Protein AF-A0A2K6T1M9-F1 (afdb_monomer)

InterPro domains:
  IPR011990 Tetratricopeptide-like helical domain superfamily [G3DSA:1.25.40.10] (1-83)
  IPR011990 Tetratricopeptide-like helical domain superfamily [SSF48452] (5-81)
  IPR039663 AIP/AIPL1/TTC9 [PTHR11242] (2-79)

Mean predicted aligned error: 9.84 Å

Solvent-accessible surface area (backbone atoms only — not comparable to full-atom values): 5337 Å² total; per-residue (Å²): 114,67,66,42,56,54,50,21,51,51,27,41,52,54,13,52,52,28,42,77,70,70,37,47,72,60,14,49,55,27,28,51,53,14,50,55,40,46,56,78,67,45,86,86,56,80,58,97,47,96,80,62,64,96,84,61,81,81,70,51,73,69,55,47,49,52,48,54,51,54,50,51,50,41,52,52,52,44,51,52,45,51,56,53,50,52,57,59,55,61,63,73,77,112

Foldseek 3Di:
DVVLLVQLVVLQVVLVVCVVVVNLVSSLVSLVVSVVSLLVVDQVDQDPDNPPHPPDDPDDPVRVVSSVVSNVSSVVVNVVSVVVVVVVVVVVPD

Nearest PDB structures (foldseek):
  3l8r-assembly2_D  TM=6.280E-01  e=3.043E+00  Streptococcus mutans
  2lrk-assembly1_A  TM=6.582E-01  e=3.616E+00  Escherichia coli K-12
  2wy2-assembly1_C  TM=6.673E-01  e=4.056E+00  Escherichia coli
  3l8r-assembly2_F  TM=5.440E-01  e=2.561E+00  Streptococcus mutans

Secondary structure (DSSP, 8-state):
-HHHHHHHHHHHHHHHHHHHTT-HHHHHHHHHHHHHHHHTT-SSSPPSSTT--S-SPPPPHHHHHHHHHHHHHHHHHHHHHHHHHHHHHHGGG-

Structure (mmCIF, N/CA/C/O backbone):
data_AF-A0A2K6T1M9-F1
#
_entry.id   AF-A0A2K6T1M9-F1
#
lo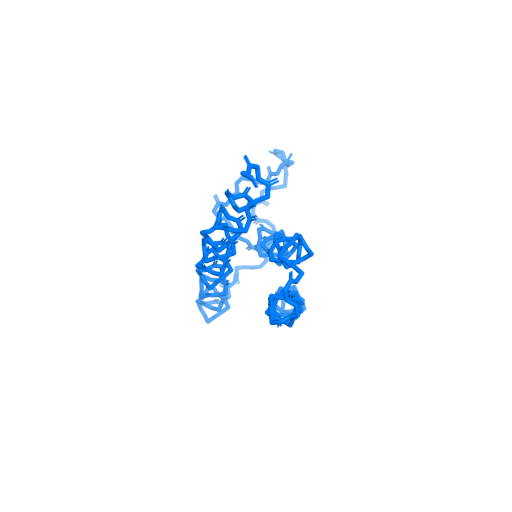op_
_atom_site.group_PDB
_atom_site.id
_atom_site.type_symbol
_atom_site.label_atom_id
_atom_site.label_alt_id
_atom_site.label_comp_id
_atom_site.label_asym_id
_atom_site.label_entity_id
_atom_site.label_seq_id
_atom_site.pdbx_PDB_ins_code
_atom_site.Cartn_x
_atom_site.Cartn_y
_atom_site.Cartn_z
_atom_site.occupancy
_atom_site.B_iso_or_equiv
_atom_site.auth_seq_id
_atom_site.auth_comp_id
_atom_site.auth_asym_id
_atom_site.auth_atom_id
_atom_site.pdbx_PDB_model_num
ATOM 1 N N . MET A 1 1 ? -14.690 2.835 9.509 1.00 58.19 1 MET A N 1
ATOM 2 C CA . MET A 1 1 ? -13.364 2.287 9.859 1.00 58.19 1 MET A CA 1
ATOM 3 C C . MET A 1 1 ? -13.027 1.112 8.948 1.00 58.19 1 MET A C 1
ATOM 5 O O . MET A 1 1 ? -12.065 1.203 8.201 1.00 58.19 1 MET A O 1
ATOM 9 N N . GLU A 1 2 ? -13.905 0.113 8.869 1.00 68.50 2 GLU A N 1
ATOM 10 C CA . GLU A 1 2 ? -13.778 -1.059 7.982 1.00 68.50 2 GLU A CA 1
ATOM 11 C C . GLU A 1 2 ? -13.612 -0.733 6.488 1.00 68.50 2 GLU A C 1
ATOM 13 O O . GLU A 1 2 ? -12.741 -1.286 5.824 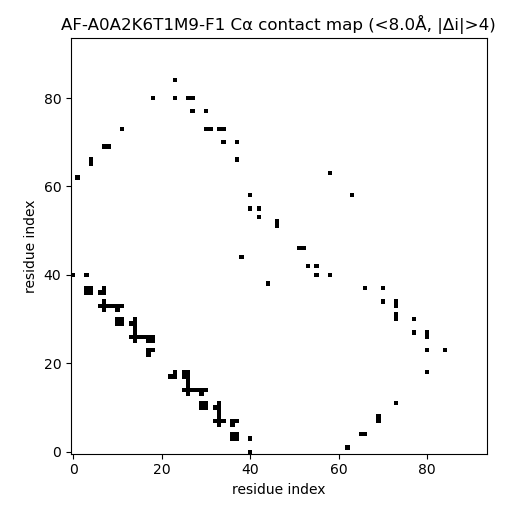1.00 68.50 2 GLU A O 1
ATOM 18 N N . LYS A 1 3 ? -14.357 0.258 5.979 1.00 77.31 3 LYS A N 1
ATOM 19 C CA . LYS A 1 3 ? -14.251 0.702 4.579 1.00 77.31 3 LYS A CA 1
ATOM 20 C C . LYS A 1 3 ? -12.824 1.113 4.184 1.00 77.31 3 LYS A C 1
ATOM 22 O O . LYS A 1 3 ? -12.388 0.802 3.086 1.00 77.31 3 LYS A O 1
ATOM 27 N N . ARG A 1 4 ? -12.070 1.747 5.092 1.00 78.06 4 ARG A N 1
ATOM 28 C CA . ARG A 1 4 ? -10.680 2.161 4.829 1.00 78.06 4 ARG A CA 1
ATOM 29 C C . ARG A 1 4 ? -9.713 0.980 4.772 1.00 78.06 4 ARG A C 1
ATOM 31 O O . ARG A 1 4 ? -8.794 1.005 3.961 1.00 78.06 4 ARG A O 1
ATOM 38 N N . LEU A 1 5 ? -9.933 -0.048 5.596 1.00 80.06 5 LEU A N 1
ATOM 39 C CA . LEU A 1 5 ? -9.175 -1.303 5.531 1.00 80.06 5 LEU A CA 1
ATOM 40 C C . LEU A 1 5 ? -9.441 -2.022 4.204 1.00 80.06 5 LEU A C 1
ATOM 42 O O . LEU A 1 5 ? -8.496 -2.422 3.530 1.00 80.06 5 LEU A O 1
ATOM 46 N N . GLN A 1 6 ? -10.707 -2.103 3.787 1.00 84.75 6 GLN A N 1
ATOM 47 C CA . GLN A 1 6 ? -11.079 -2.676 2.490 1.00 84.75 6 GLN A CA 1
ATOM 48 C C . GLN A 1 6 ? -10.490 -1.877 1.318 1.00 84.75 6 GLN A C 1
ATOM 50 O O . GLN A 1 6 ? -9.936 -2.463 0.393 1.00 84.75 6 GLN A O 1
ATOM 55 N N . GLU A 1 7 ? -10.541 -0.542 1.366 1.00 88.25 7 GLU A N 1
ATOM 56 C CA . GLU A 1 7 ? -9.919 0.315 0.350 1.00 88.25 7 GLU A CA 1
ATOM 57 C C . GLU A 1 7 ? -8.398 0.112 0.289 1.00 88.25 7 GLU A C 1
ATOM 59 O O . GLU A 1 7 ? -7.835 0.025 -0.800 1.00 88.25 7 GLU A O 1
ATOM 64 N N . ALA A 1 8 ? -7.722 -0.013 1.436 1.00 86.94 8 ALA A N 1
ATOM 65 C CA . ALA A 1 8 ? -6.291 -0.301 1.476 1.00 86.94 8 ALA A CA 1
ATOM 66 C C . ALA A 1 8 ? -5.953 -1.663 0.849 1.00 86.94 8 ALA A C 1
ATOM 68 O O . ALA A 1 8 ? -4.992 -1.765 0.084 1.00 86.94 8 ALA A O 1
ATOM 69 N N . GLN A 1 9 ? -6.754 -2.695 1.126 1.00 87.75 9 GLN A N 1
ATOM 70 C CA . GLN A 1 9 ? -6.591 -4.012 0.509 1.00 87.75 9 GLN A CA 1
ATOM 71 C C . GLN A 1 9 ? -6.807 -3.963 -1.005 1.00 87.75 9 GLN A C 1
ATOM 73 O O . GLN A 1 9 ? -6.001 -4.521 -1.746 1.00 87.75 9 GLN A O 1
ATOM 78 N N . LEU A 1 10 ? -7.812 -3.222 -1.472 1.00 91.94 10 LEU A N 1
ATOM 79 C CA . LEU A 1 10 ? -8.067 -3.045 -2.898 1.00 91.94 10 LEU A CA 1
ATOM 80 C C . LEU A 1 10 ? -6.887 -2.353 -3.596 1.00 91.94 10 LEU A C 1
ATOM 82 O O . LEU A 1 10 ? -6.399 -2.841 -4.612 1.00 91.94 10 LEU A O 1
ATOM 86 N N . TYR A 1 11 ? -6.343 -1.279 -3.015 1.00 90.88 11 TYR A N 1
ATOM 87 C CA . TYR A 1 11 ? -5.144 -0.631 -3.555 1.00 90.88 11 TYR A CA 1
ATOM 88 C C . TYR A 1 11 ? -3.912 -1.553 -3.550 1.00 90.88 11 TYR A C 1
ATOM 90 O O . TYR A 1 11 ? -3.093 -1.474 -4.469 1.00 90.88 11 TYR A O 1
ATOM 98 N N . LYS A 1 12 ? -3.776 -2.444 -2.555 1.00 89.19 12 LYS A N 1
ATOM 99 C CA . LYS A 1 12 ? -2.729 -3.481 -2.532 1.00 89.19 12 LYS A CA 1
ATOM 100 C C . LYS A 1 12 ? -2.885 -4.447 -3.709 1.00 89.19 12 LYS A C 1
ATOM 102 O O . LYS A 1 12 ? -1.910 -4.721 -4.406 1.00 89.19 12 LYS A O 1
ATOM 107 N N . GLU A 1 13 ? -4.092 -4.948 -3.952 1.00 92.31 13 GLU A N 1
ATOM 108 C CA . GLU A 1 13 ? -4.369 -5.872 -5.059 1.00 92.31 13 GLU A CA 1
ATOM 109 C C . GLU A 1 13 ? -4.167 -5.217 -6.428 1.00 92.31 13 GLU A C 1
ATOM 111 O O . GLU A 1 13 ? -3.525 -5.802 -7.302 1.00 92.31 13 GLU A O 1
ATOM 116 N N . GLU A 1 14 ? -4.619 -3.975 -6.603 1.00 92.12 14 GLU A N 1
ATOM 117 C CA . GLU A 1 14 ? -4.360 -3.201 -7.818 1.00 92.12 14 GLU A CA 1
ATOM 118 C C . GLU A 1 14 ? -2.856 -2.976 -8.035 1.00 92.12 14 GLU A C 1
ATOM 120 O O . GLU A 1 14 ? -2.372 -3.068 -9.165 1.00 92.12 14 GLU A O 1
ATOM 125 N N . GLY A 1 15 ? -2.098 -2.722 -6.962 1.00 90.31 15 GLY A N 1
ATOM 126 C CA . GLY A 1 15 ? -0.637 -2.654 -7.002 1.00 90.31 15 GLY A CA 1
ATOM 127 C C . GLY A 1 15 ? -0.015 -3.965 -7.483 1.00 90.31 15 GLY A C 1
ATOM 128 O O . GLY A 1 15 ? 0.799 -3.950 -8.406 1.00 90.31 15 GLY A O 1
ATOM 129 N N . ASN A 1 16 ? -0.472 -5.102 -6.947 1.00 88.88 16 ASN A N 1
ATOM 130 C CA . ASN A 1 16 ? -0.016 -6.434 -7.359 1.00 88.88 16 ASN A CA 1
ATOM 131 C C . ASN A 1 16 ? -0.324 -6.710 -8.835 1.00 88.88 16 ASN A C 1
ATOM 133 O O . ASN A 1 16 ? 0.498 -7.289 -9.547 1.00 88.88 16 ASN A O 1
ATOM 137 N N . GLN A 1 17 ? -1.496 -6.295 -9.315 1.00 92.31 17 GLN A N 1
ATOM 138 C CA . GLN A 1 17 ? -1.860 -6.446 -10.719 1.00 92.31 17 GLN A CA 1
ATOM 139 C C . GLN A 1 17 ? -0.942 -5.613 -11.621 1.00 92.31 17 GLN A C 1
ATOM 141 O O . GLN A 1 17 ? -0.408 -6.135 -12.597 1.00 92.31 17 GLN A O 1
ATOM 146 N N . ARG A 1 18 ? -0.679 -4.349 -11.265 1.00 88.00 18 ARG A N 1
ATOM 147 C CA . ARG A 1 18 ? 0.254 -3.485 -12.012 1.00 88.00 18 ARG A CA 1
ATOM 148 C C . ARG A 1 18 ? 1.692 -3.993 -11.967 1.00 88.00 18 ARG A C 1
ATOM 150 O O . ARG A 1 18 ? 2.388 -3.891 -12.973 1.00 88.00 18 ARG A O 1
ATOM 157 N N . TYR A 1 19 ? 2.113 -4.580 -10.848 1.00 85.38 19 TYR A N 1
ATOM 158 C CA . TYR A 1 19 ? 3.413 -5.236 -10.720 1.00 85.38 19 TYR A CA 1
ATOM 159 C C . TYR A 1 19 ? 3.547 -6.406 -11.704 1.00 85.38 19 TYR A C 1
ATOM 161 O O . TYR A 1 19 ? 4.523 -6.475 -12.443 1.00 85.38 19 TYR A O 1
ATOM 169 N N . ARG A 1 20 ? 2.526 -7.271 -11.800 1.00 86.19 20 ARG A N 1
ATOM 170 C CA . ARG A 1 20 ? 2.486 -8.376 -12.780 1.00 86.19 20 ARG A CA 1
ATOM 171 C C . ARG A 1 20 ? 2.477 -7.895 -14.234 1.00 86.19 20 ARG A C 1
ATOM 173 O O . ARG A 1 20 ? 2.968 -8.598 -15.106 1.00 86.19 20 ARG A O 1
ATOM 180 N N . GLU A 1 21 ? 1.934 -6.708 -14.496 1.00 87.94 21 GLU A N 1
ATOM 181 C CA . GLU A 1 21 ? 1.966 -6.054 -15.812 1.00 87.94 21 GLU A CA 1
ATOM 182 C C . GLU A 1 21 ? 3.320 -5.378 -16.132 1.00 87.94 21 GLU A C 1
ATOM 184 O O . GLU A 1 21 ? 3.444 -4.752 -17.185 1.00 87.94 21 GLU A O 1
ATOM 189 N N . GLY A 1 22 ? 4.316 -5.432 -15.236 1.00 83.38 22 GLY A N 1
ATOM 190 C CA . GLY A 1 22 ? 5.607 -4.743 -15.394 1.00 83.38 22 GLY A CA 1
ATOM 191 C C . GLY A 1 22 ? 5.526 -3.220 -15.220 1.00 83.38 22 GLY A C 1
ATOM 192 O O . GLY A 1 22 ? 6.478 -2.490 -15.498 1.00 83.38 22 GLY A O 1
ATOM 193 N N . LYS A 1 23 ? 4.387 -2.696 -14.750 1.00 86.06 23 LYS A N 1
ATOM 194 C CA . LYS A 1 23 ? 4.169 -1.262 -14.508 1.00 86.06 23 LYS A CA 1
ATOM 195 C C . LYS A 1 23 ? 4.581 -0.899 -13.086 1.00 86.06 23 LYS A C 1
ATOM 197 O O . LYS A 1 23 ? 3.760 -0.508 -12.256 1.00 86.06 23 LYS A O 1
ATOM 202 N N . TYR A 1 24 ? 5.875 -1.011 -12.806 1.00 82.69 24 TYR A N 1
ATOM 203 C CA . TYR A 1 24 ? 6.435 -0.816 -11.466 1.00 82.69 24 TYR A CA 1
ATOM 204 C C . TYR A 1 24 ? 6.125 0.569 -10.872 1.00 82.69 24 TYR A C 1
ATOM 206 O O . TYR A 1 24 ? 5.748 0.672 -9.708 1.00 82.69 24 TYR A O 1
ATOM 214 N N . ARG A 1 25 ? 6.181 1.643 -11.676 1.00 83.94 25 ARG A N 1
ATOM 215 C CA . ARG A 1 25 ? 5.869 3.016 -11.218 1.00 83.94 25 ARG A CA 1
ATOM 216 C C . ARG A 1 25 ? 4.411 3.178 -10.766 1.00 83.94 25 ARG A C 1
ATOM 218 O O . ARG A 1 25 ? 4.144 3.820 -9.746 1.00 83.94 25 ARG A O 1
ATOM 225 N N . ASP A 1 26 ? 3.473 2.583 -11.501 1.00 86.31 26 ASP A N 1
ATOM 226 C CA . ASP A 1 26 ? 2.056 2.566 -11.129 1.00 86.31 26 ASP A CA 1
ATOM 227 C C . ASP A 1 26 ? 1.819 1.695 -9.892 1.00 86.31 26 ASP A C 1
ATOM 229 O O . ASP A 1 26 ? 1.067 2.095 -9.004 1.00 86.31 26 ASP A O 1
ATOM 233 N N . ALA A 1 27 ? 2.499 0.547 -9.792 1.00 87.50 27 ALA A N 1
ATOM 234 C CA . ALA A 1 27 ? 2.420 -0.335 -8.630 1.00 87.50 27 ALA A CA 1
ATOM 235 C C . ALA A 1 27 ? 2.853 0.386 -7.341 1.00 87.50 27 ALA A C 1
ATOM 237 O O . ALA A 1 27 ? 2.093 0.406 -6.373 1.00 87.50 27 ALA A O 1
ATOM 238 N N . VAL A 1 28 ? 4.003 1.078 -7.355 1.00 86.88 28 VAL A N 1
ATOM 239 C CA . VAL A 1 28 ? 4.475 1.905 -6.223 1.00 86.88 28 VAL A CA 1
ATOM 240 C C . VAL A 1 28 ? 3.424 2.936 -5.818 1.00 86.88 28 VAL A C 1
ATOM 242 O O . VAL A 1 28 ? 3.107 3.074 -4.636 1.00 86.88 28 VAL A O 1
ATOM 245 N N . SER A 1 29 ? 2.843 3.632 -6.797 1.00 88.50 29 SER A N 1
ATOM 246 C CA . SER A 1 29 ? 1.826 4.659 -6.549 1.00 88.50 29 SER A CA 1
ATOM 247 C C . SER A 1 29 ? 0.579 4.077 -5.867 1.00 88.50 29 SER A C 1
ATOM 249 O O . SER A 1 29 ? 0.011 4.707 -4.972 1.00 88.50 29 SER A O 1
ATOM 251 N N . ARG A 1 30 ? 0.166 2.858 -6.244 1.00 90.69 30 ARG A N 1
ATOM 252 C CA . ARG A 1 30 ? -0.978 2.155 -5.639 1.00 90.69 30 ARG A CA 1
ATOM 253 C C . ARG A 1 30 ? -0.674 1.664 -4.225 1.00 90.69 30 ARG A C 1
ATOM 255 O O . ARG A 1 30 ? -1.459 1.956 -3.326 1.00 90.69 30 ARG A O 1
ATOM 262 N N . TYR A 1 31 ? 0.479 1.036 -3.991 1.00 88.31 31 TYR A N 1
ATOM 263 C CA . TYR A 1 31 ? 0.884 0.626 -2.639 1.00 88.31 31 TYR A CA 1
ATOM 264 C C . TYR A 1 31 ? 1.028 1.820 -1.693 1.00 88.31 31 TYR A C 1
ATOM 266 O O . TYR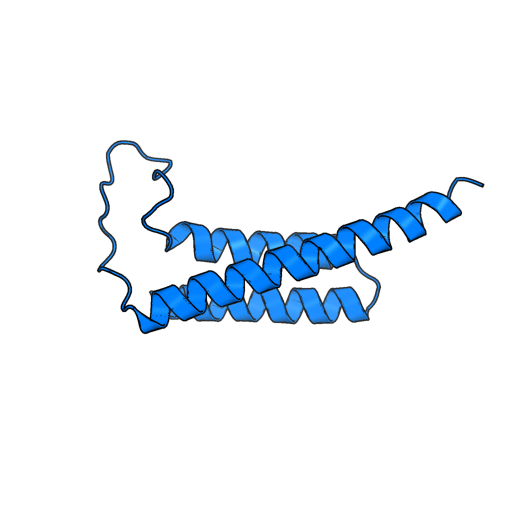 A 1 31 ? 0.595 1.761 -0.544 1.00 88.31 31 TYR A O 1
ATOM 274 N N . HIS A 1 32 ? 1.558 2.947 -2.175 1.00 86.62 32 HIS A N 1
ATOM 275 C CA . HIS A 1 32 ? 1.636 4.166 -1.373 1.00 86.62 32 HIS A CA 1
ATOM 276 C C . HIS A 1 32 ? 0.245 4.688 -0.988 1.00 86.62 32 HIS A C 1
ATOM 278 O O . HIS A 1 32 ? 0.010 5.089 0.153 1.00 86.62 32 HIS A O 1
ATOM 284 N N . ARG A 1 33 ? -0.712 4.635 -1.921 1.00 8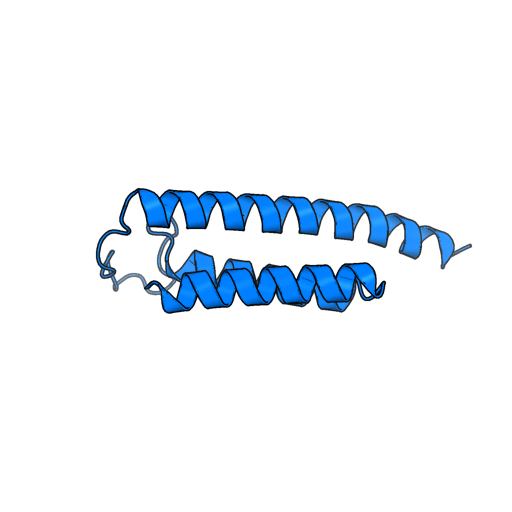8.31 33 ARG A N 1
ATOM 285 C CA . ARG A 1 33 ? -2.099 5.027 -1.657 1.00 88.31 33 ARG A CA 1
ATOM 286 C C . ARG A 1 33 ? -2.788 4.095 -0.657 1.00 88.31 33 ARG A C 1
ATOM 288 O O . ARG A 1 33 ? -3.542 4.594 0.176 1.00 88.31 33 ARG A O 1
ATOM 295 N N . ALA A 1 34 ? -2.478 2.795 -0.678 1.00 87.88 34 ALA A N 1
ATOM 296 C CA . ALA A 1 34 ? -2.915 1.841 0.344 1.00 87.88 34 ALA A CA 1
ATOM 297 C C . ALA A 1 34 ? -2.398 2.239 1.737 1.00 87.88 34 ALA A C 1
ATOM 299 O O . ALA A 1 34 ? -3.182 2.374 2.676 1.00 87.88 34 ALA A O 1
ATOM 300 N N . LEU A 1 35 ? -1.096 2.526 1.855 1.00 85.31 35 LEU A N 1
ATOM 301 C CA . LEU A 1 35 ? -0.472 2.953 3.112 1.00 85.31 35 LEU A CA 1
ATOM 302 C C . LEU A 1 35 ? -1.067 4.261 3.656 1.00 85.31 35 LEU A C 1
ATOM 304 O O . LEU A 1 35 ? -1.211 4.407 4.867 1.00 85.31 35 LEU A O 1
ATOM 308 N N . LEU A 1 36 ? -1.460 5.201 2.790 1.00 84.56 36 LEU A N 1
ATOM 309 C CA . LEU A 1 36 ? -2.140 6.434 3.209 1.00 84.56 36 LEU A CA 1
ATOM 310 C C . LEU A 1 36 ? -3.526 6.170 3.817 1.00 84.56 36 LEU A C 1
ATOM 312 O O . LEU A 1 36 ? -3.903 6.853 4.770 1.00 84.56 36 LEU A O 1
ATOM 316 N N . GLN A 1 37 ? -4.268 5.180 3.307 1.00 83.56 37 GLN A N 1
ATOM 317 C CA . GLN A 1 37 ? -5.545 4.776 3.907 1.00 83.56 37 GLN A CA 1
ATOM 318 C C . GLN A 1 37 ? -5.339 4.150 5.291 1.00 83.56 37 GLN A C 1
ATOM 320 O O . GLN A 1 37 ? -6.094 4.465 6.212 1.00 83.56 37 GLN A O 1
ATOM 325 N N . LEU A 1 38 ? -4.288 3.335 5.453 1.00 79.81 38 LEU A N 1
ATOM 326 C CA . LEU A 1 38 ? -3.927 2.713 6.733 1.00 79.81 38 LEU A CA 1
ATOM 327 C C . LEU A 1 38 ? -3.396 3.734 7.752 1.00 79.81 38 LEU A C 1
ATOM 329 O O . LEU A 1 38 ? -3.790 3.693 8.912 1.00 79.81 38 LEU A O 1
ATOM 333 N N . ARG A 1 39 ? -2.590 4.720 7.329 1.00 76.94 39 ARG A N 1
ATOM 334 C CA . ARG A 1 39 ? -2.110 5.819 8.194 1.00 76.94 39 ARG A CA 1
ATOM 335 C C . ARG A 1 39 ? -3.258 6.607 8.824 1.00 76.94 39 ARG A C 1
ATOM 337 O O . ARG A 1 39 ? -3.128 7.081 9.941 1.00 76.94 39 ARG A O 1
ATOM 344 N N . GLY A 1 40 ? -4.376 6.763 8.117 1.00 70.19 40 GLY A N 1
ATOM 345 C CA . GLY A 1 40 ? -5.563 7.434 8.652 1.00 70.19 40 GLY A CA 1
ATOM 346 C C . GLY A 1 40 ? -6.337 6.621 9.696 1.00 70.19 40 GLY A C 1
ATOM 347 O O . GLY A 1 40 ? -7.384 7.090 10.143 1.00 70.19 40 GLY A O 1
ATOM 348 N N . LEU A 1 41 ? -5.888 5.403 10.004 1.00 69.94 41 LEU A N 1
ATOM 349 C CA . LEU A 1 41 ? -6.447 4.498 11.007 1.00 69.94 41 LEU A CA 1
ATOM 350 C C . LEU A 1 41 ? -5.463 4.216 12.148 1.00 69.94 41 LEU A C 1
ATOM 352 O O . LEU A 1 41 ? -5.904 3.882 13.239 1.00 69.94 41 LEU A O 1
ATOM 356 N N . ASP A 1 42 ? -4.163 4.350 11.890 1.00 66.62 42 ASP A N 1
ATOM 357 C CA . ASP A 1 42 ? -3.098 4.094 12.852 1.00 66.62 42 ASP A CA 1
ATOM 358 C C . ASP A 1 42 ? -3.111 5.132 13.998 1.00 66.62 42 ASP A C 1
ATOM 360 O O . ASP A 1 42 ? -2.918 6.326 13.743 1.00 66.62 42 ASP A O 1
ATOM 364 N N . PRO A 1 43 ? -3.339 4.711 15.258 1.00 60.16 43 PRO A N 1
ATOM 365 C CA . PRO A 1 43 ? -3.375 5.614 16.406 1.00 60.16 43 PRO A CA 1
ATOM 366 C C . PRO A 1 43 ? -1.979 6.007 16.919 1.00 60.16 43 PRO A C 1
ATOM 368 O O . PRO A 1 43 ? -1.878 6.902 17.757 1.00 60.16 43 PRO A O 1
ATOM 371 N N . SER A 1 44 ? -0.909 5.352 16.450 1.00 59.06 44 SER A N 1
ATOM 372 C CA . SER A 1 44 ? 0.478 5.628 16.855 1.00 59.06 44 SER A CA 1
ATOM 373 C C . SER A 1 44 ? 1.090 6.803 16.091 1.00 59.06 44 SER A C 1
ATOM 375 O O . SER A 1 44 ? 2.038 7.435 16.564 1.00 59.06 44 SER A O 1
ATOM 377 N N . LEU A 1 45 ? 0.548 7.119 14.912 1.00 59.03 45 LEU A N 1
ATOM 378 C CA . LEU A 1 45 ? 1.038 8.209 14.088 1.00 59.03 45 LEU A CA 1
ATOM 379 C C . LEU A 1 45 ? 0.435 9.544 14.544 1.00 59.03 45 LEU A C 1
ATOM 381 O O . LEU A 1 45 ? -0.788 9.674 14.624 1.00 59.03 45 LEU A O 1
ATOM 385 N N . PRO A 1 46 ? 1.272 10.566 14.812 1.00 54.66 46 PRO A N 1
ATOM 386 C CA . PRO A 1 46 ? 0.775 11.873 15.204 1.00 54.66 46 PRO A CA 1
ATOM 387 C C . PRO A 1 46 ? -0.128 12.415 14.097 1.00 54.66 46 PRO A C 1
ATOM 389 O O . PRO A 1 46 ? 0.259 12.478 12.923 1.00 54.66 46 PRO A O 1
ATOM 392 N N . SER A 1 47 ? -1.350 12.790 14.468 1.00 53.53 47 SER A N 1
ATOM 393 C CA . SER A 1 47 ? -2.271 13.442 13.551 1.00 53.53 47 SER A CA 1
ATOM 394 C C . SER A 1 47 ? -1.608 14.727 13.027 1.00 53.53 47 SER A C 1
ATOM 396 O O . SER A 1 47 ? -1.064 15.509 13.808 1.00 53.53 47 SER A O 1
ATOM 398 N N . PRO A 1 48 ? -1.647 15.006 11.708 1.00 52.25 48 PRO A N 1
ATOM 399 C CA . PRO A 1 48 ? -1.077 16.237 11.146 1.00 52.25 48 PRO A CA 1
ATOM 400 C C . PRO A 1 48 ? -1.808 17.510 11.613 1.00 52.25 48 PRO A C 1
ATOM 402 O O . PRO A 1 48 ? -1.434 18.616 11.235 1.00 52.25 48 PRO A O 1
ATOM 405 N N . ILE A 1 49 ? -2.856 17.360 12.428 1.00 57.22 49 ILE A N 1
ATOM 406 C CA . ILE A 1 49 ? -3.641 18.436 13.016 1.00 57.22 49 ILE A CA 1
ATOM 407 C C . ILE A 1 49 ? -3.460 18.333 14.538 1.00 57.22 49 ILE A C 1
ATOM 409 O O . ILE A 1 49 ? -4.079 17.459 15.148 1.00 57.22 49 ILE A O 1
ATOM 413 N N . PRO A 1 50 ? -2.669 19.221 15.169 1.00 52.31 50 PRO A N 1
ATOM 414 C CA . PRO A 1 50 ? -2.229 19.095 16.566 1.00 52.31 50 PRO A CA 1
ATOM 415 C C . PRO A 1 50 ? -3.344 19.183 17.629 1.00 52.31 50 PRO A C 1
ATOM 417 O O . PRO A 1 50 ? -3.054 19.140 18.818 1.00 52.31 50 PRO A O 1
ATOM 420 N N . ASN A 1 51 ? -4.616 19.273 17.226 1.00 53.75 51 ASN A N 1
ATOM 421 C CA . ASN A 1 51 ? -5.767 19.448 18.116 1.00 53.75 51 ASN A CA 1
ATOM 422 C C . ASN A 1 51 ? -6.920 18.458 17.878 1.00 53.75 51 ASN A C 1
ATOM 424 O O . ASN A 1 51 ? -7.949 18.539 18.547 1.00 53.75 51 ASN A O 1
ATOM 428 N N . LEU A 1 52 ? -6.763 17.515 16.947 1.00 52.12 52 LEU A N 1
ATOM 429 C CA . LEU A 1 52 ? -7.606 16.326 16.896 1.00 52.12 52 LEU A CA 1
ATOM 430 C C . LEU A 1 52 ? -6.831 15.244 17.645 1.00 52.12 52 LEU A C 1
ATOM 432 O O . LEU A 1 52 ? -5.973 14.580 17.061 1.00 52.12 52 LEU A O 1
ATOM 436 N N . GLY A 1 53 ? -7.092 15.124 18.953 1.00 47.62 53 GLY A N 1
ATOM 437 C CA . GLY A 1 53 ? -6.638 13.980 19.750 1.00 47.62 53 GLY A CA 1
ATOM 438 C C . GLY A 1 53 ? -7.083 12.651 19.118 1.00 47.62 53 GLY A C 1
ATOM 439 O O . GLY A 1 53 ? -7.787 12.675 18.106 1.00 47.62 53 GLY A O 1
ATOM 440 N N . PRO A 1 54 ? -6.712 11.487 19.679 1.00 50.25 54 PRO A N 1
ATOM 441 C CA . PRO A 1 54 ? -7.165 10.191 19.174 1.00 50.25 54 PRO A CA 1
ATOM 442 C C . PRO A 1 54 ? -8.699 10.101 19.275 1.00 50.25 54 PRO A C 1
ATOM 444 O O . PRO A 1 54 ? -9.261 9.683 20.276 1.00 50.25 5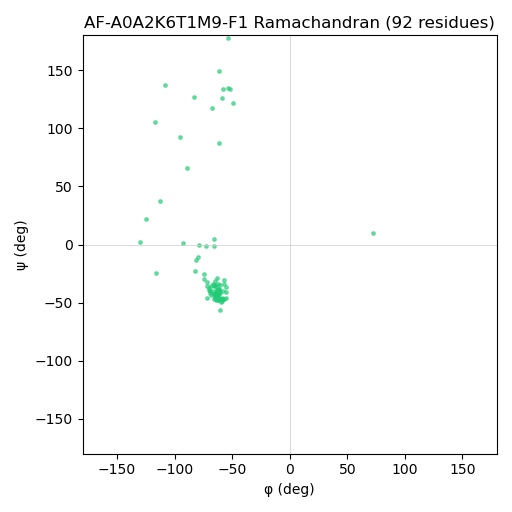4 PRO A O 1
ATOM 447 N N . GLN A 1 55 ? -9.383 10.581 18.238 1.00 46.72 55 GLN A N 1
ATOM 448 C CA . GLN A 1 55 ? -10.838 10.671 18.096 1.00 46.72 55 GLN A CA 1
ATOM 449 C C . GLN A 1 55 ? -11.293 9.713 16.989 1.00 46.72 55 GLN A C 1
ATOM 451 O O . GLN A 1 55 ? -12.168 10.016 16.179 1.00 46.72 55 GLN A O 1
ATOM 456 N N . GLY A 1 56 ? -10.643 8.554 16.914 1.00 53.28 56 GLY A N 1
ATOM 457 C CA . GLY A 1 56 ? -11.150 7.391 16.204 1.00 53.28 56 GLY A CA 1
ATOM 458 C C . GLY A 1 56 ? -11.566 6.354 17.244 1.00 53.28 56 GLY A C 1
ATOM 459 O O . GLY A 1 56 ? -10.826 6.185 18.214 1.00 53.28 56 GLY A O 1
ATOM 460 N N . PRO A 1 57 ? -12.718 5.671 17.095 1.00 52.56 57 PRO A N 1
ATOM 461 C CA . PRO A 1 57 ? -13.035 4.529 17.949 1.00 52.56 57 PRO A CA 1
ATOM 462 C C . PRO A 1 57 ? -11.849 3.560 17.923 1.00 52.56 57 PRO A C 1
ATOM 464 O O . PRO A 1 57 ? -11.300 3.315 16.851 1.00 52.56 57 PRO A O 1
ATOM 467 N N . ALA A 1 58 ? -11.422 3.076 19.092 1.00 59.44 58 ALA A N 1
ATOM 468 C CA . ALA A 1 58 ? -10.304 2.147 19.196 1.00 59.44 58 ALA A CA 1
ATOM 469 C C . ALA A 1 58 ? -10.515 0.996 18.202 1.00 59.44 58 ALA A C 1
ATOM 471 O O . ALA A 1 58 ? -11.565 0.346 18.227 1.00 59.44 58 ALA A O 1
ATOM 472 N N . LEU A 1 59 ? -9.557 0.805 17.288 1.00 62.88 59 LEU A N 1
ATOM 473 C CA . LEU A 1 59 ? -9.558 -0.347 16.394 1.00 62.88 59 LEU A CA 1
AT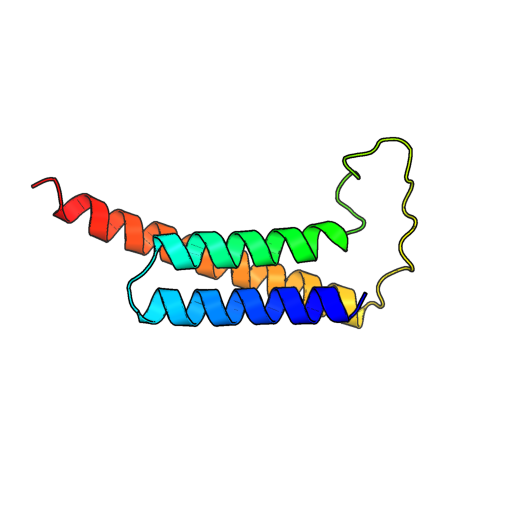OM 474 C C . LEU A 1 59 ? -9.660 -1.600 17.261 1.00 62.88 59 LEU A C 1
ATOM 476 O O . LEU A 1 59 ? -8.979 -1.721 18.280 1.00 62.88 59 LEU A O 1
ATOM 480 N N . THR A 1 60 ? -10.530 -2.523 16.868 1.00 72.50 60 THR A N 1
ATOM 481 C CA . THR A 1 60 ? -10.534 -3.846 17.499 1.00 72.50 60 THR A CA 1
ATOM 482 C C . THR A 1 60 ? -9.176 -4.516 17.261 1.00 72.50 60 THR A C 1
ATOM 484 O O . THR A 1 60 ? -8.548 -4.266 16.226 1.00 72.50 60 THR A O 1
ATOM 487 N N . PRO A 1 61 ? -8.699 -5.369 18.180 1.00 73.31 61 PRO A N 1
ATOM 488 C CA . PRO A 1 61 ? -7.411 -6.046 18.024 1.00 73.31 61 PRO A CA 1
ATOM 489 C C . PRO A 1 61 ? 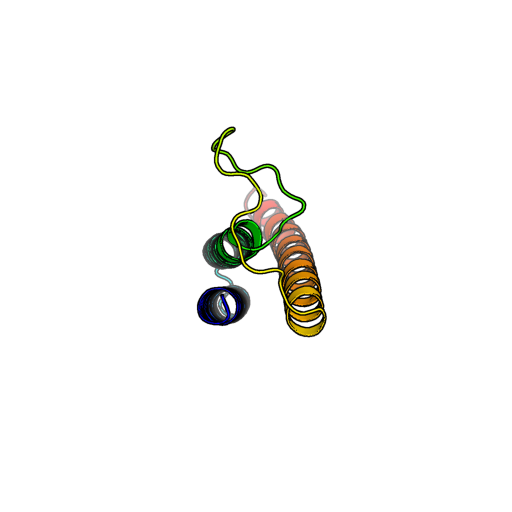-7.331 -6.864 16.724 1.00 73.31 61 PRO A C 1
ATOM 491 O O . PRO A 1 61 ? -6.261 -6.961 16.122 1.00 73.31 61 PRO A O 1
ATOM 494 N N . GLU A 1 62 ? -8.453 -7.396 16.221 1.00 75.44 62 GLU A N 1
ATOM 495 C CA . GLU A 1 62 ? -8.484 -8.035 14.900 1.00 75.44 62 GLU A CA 1
ATOM 496 C C . GLU A 1 62 ? -8.230 -7.042 13.756 1.00 75.44 62 GLU A C 1
ATOM 498 O O . GLU A 1 62 ? -7.471 -7.342 12.834 1.00 75.44 62 GLU A O 1
ATOM 503 N N . GLN A 1 63 ? -8.819 -5.845 13.808 1.00 74.25 63 GLN A N 1
ATOM 504 C CA . GLN A 1 63 ? -8.612 -4.807 12.793 1.00 74.25 63 GLN A CA 1
ATOM 505 C C . GLN A 1 63 ? -7.190 -4.239 12.826 1.00 74.25 63 GLN A C 1
ATOM 507 O O . GLN A 1 63 ? -6.631 -3.948 11.769 1.00 74.25 63 GLN A O 1
ATOM 512 N N . GLU A 1 64 ? -6.597 -4.112 14.013 1.00 77.44 64 GLU A N 1
ATOM 513 C CA . GLU A 1 64 ? -5.198 -3.717 14.186 1.00 77.44 64 GLU A CA 1
ATOM 514 C C . GLU A 1 64 ? -4.252 -4.763 13.577 1.00 77.44 64 GLU A C 1
ATOM 516 O O . GLU A 1 64 ? -3.349 -4.419 12.814 1.00 77.44 64 GLU A O 1
ATOM 521 N N . ASN A 1 65 ? -4.517 -6.053 13.795 1.00 80.94 65 ASN A N 1
ATOM 522 C CA . ASN A 1 65 ? -3.741 -7.126 13.175 1.00 80.94 65 ASN A CA 1
ATOM 523 C C . ASN A 1 65 ? -3.844 -7.097 11.635 1.00 80.94 65 ASN A C 1
ATOM 525 O O . ASN A 1 65 ? -2.833 -7.181 10.930 1.00 80.94 65 ASN A O 1
ATOM 529 N N . VAL A 1 66 ? -5.048 -6.889 11.088 1.00 81.62 66 VAL A N 1
ATOM 530 C CA . VAL A 1 66 ? -5.240 -6.734 9.634 1.00 81.62 66 VAL A CA 1
ATOM 531 C C . VAL A 1 66 ? -4.511 -5.496 9.103 1.00 81.62 66 VAL A C 1
ATOM 533 O O . VAL A 1 66 ? -3.919 -5.563 8.021 1.00 81.62 66 VAL A O 1
ATOM 536 N N . LEU A 1 67 ? -4.513 -4.387 9.848 1.00 82.62 67 LEU A N 1
ATOM 537 C CA . LEU A 1 67 ? -3.771 -3.171 9.509 1.00 82.62 67 LEU A CA 1
ATOM 538 C C . LEU A 1 67 ? -2.270 -3.465 9.432 1.00 82.62 67 LEU A C 1
ATOM 540 O O . LEU A 1 67 ? -1.678 -3.259 8.372 1.00 82.62 67 LEU A O 1
ATOM 544 N N . HIS A 1 68 ? -1.676 -4.003 10.500 1.00 83.06 68 HIS A N 1
ATOM 545 C CA . HIS A 1 68 ? -0.243 -4.309 10.560 1.00 83.06 68 HIS A CA 1
ATOM 546 C C . HIS A 1 68 ? 0.187 -5.318 9.497 1.00 83.06 68 HIS A C 1
ATOM 548 O O . HIS A 1 68 ? 1.220 -5.134 8.848 1.00 83.06 68 HIS A O 1
ATOM 554 N N . THR A 1 69 ? -0.618 -6.356 9.270 1.00 86.62 69 THR A N 1
ATOM 555 C CA . THR A 1 69 ? -0.341 -7.363 8.240 1.00 86.62 69 THR A CA 1
ATOM 556 C C . THR A 1 69 ? -0.375 -6.726 6.851 1.00 86.62 69 THR A C 1
ATOM 558 O O . THR A 1 69 ? 0.567 -6.867 6.075 1.00 86.62 69 THR A O 1
ATOM 561 N N . THR A 1 70 ? -1.410 -5.933 6.550 1.00 85.38 70 THR A N 1
ATOM 562 C CA . THR A 1 70 ? -1.535 -5.248 5.251 1.00 85.38 70 THR A CA 1
ATOM 563 C C . THR A 1 70 ? -0.417 -4.227 5.040 1.00 85.38 70 THR A C 1
ATOM 565 O O . THR A 1 70 ? 0.083 -4.074 3.926 1.00 85.38 70 THR A O 1
ATOM 568 N N . GLN A 1 71 ? 0.002 -3.537 6.099 1.00 85.56 71 GLN A N 1
ATOM 569 C CA . GLN A 1 71 ? 1.106 -2.587 6.065 1.00 85.56 71 GLN A CA 1
ATOM 570 C C . GLN A 1 71 ? 2.438 -3.293 5.784 1.00 85.56 71 GLN A C 1
ATOM 572 O O . GLN A 1 71 ? 3.177 -2.866 4.895 1.00 85.56 71 GLN A O 1
ATOM 577 N N . THR A 1 72 ? 2.709 -4.396 6.486 1.00 86.50 72 THR A N 1
ATOM 578 C CA . THR A 1 72 ? 3.897 -5.237 6.277 1.00 86.50 72 THR A CA 1
ATOM 579 C C . THR A 1 72 ? 3.952 -5.759 4.844 1.00 86.50 72 THR A C 1
ATOM 581 O O . THR A 1 72 ? 4.976 -5.604 4.179 1.00 86.50 72 THR A O 1
ATOM 584 N N . ASP A 1 73 ? 2.833 -6.277 4.326 1.00 87.56 73 ASP A N 1
ATOM 585 C CA . ASP A 1 73 ? 2.722 -6.721 2.933 1.00 87.56 73 ASP A CA 1
ATOM 586 C C . ASP A 1 73 ? 3.055 -5.595 1.945 1.00 87.56 73 ASP A C 1
ATOM 588 O O . ASP A 1 73 ? 3.807 -5.799 0.994 1.00 87.56 73 ASP A O 1
ATOM 592 N N . CYS A 1 74 ? 2.501 -4.394 2.151 1.00 86.00 74 CYS A N 1
ATOM 593 C CA . CYS A 1 74 ? 2.738 -3.259 1.257 1.00 86.00 74 CYS A CA 1
ATOM 594 C C . CYS A 1 74 ? 4.208 -2.827 1.266 1.00 86.00 74 CYS A C 1
ATOM 596 O O . CYS A 1 74 ? 4.754 -2.537 0.203 1.00 86.00 74 CYS A O 1
ATOM 598 N N . TYR A 1 75 ? 4.857 -2.796 2.434 1.00 87.25 75 TYR A N 1
ATOM 599 C CA . TYR A 1 75 ? 6.283 -2.478 2.530 1.00 87.25 75 TYR A CA 1
ATOM 600 C C . TYR A 1 75 ? 7.160 -3.541 1.876 1.00 87.25 75 TYR A C 1
ATOM 602 O O . TYR A 1 75 ? 8.084 -3.187 1.146 1.00 87.25 75 TYR A O 1
ATOM 610 N N . ASN A 1 76 ? 6.850 -4.821 2.085 1.00 89.50 76 ASN A N 1
ATOM 611 C CA . ASN A 1 76 ? 7.578 -5.914 1.454 1.00 89.50 76 ASN A CA 1
ATOM 612 C C . ASN A 1 76 ? 7.444 -5.851 -0.077 1.00 89.50 76 ASN A C 1
ATOM 614 O O . ASN A 1 76 ? 8.438 -5.842 -0.797 1.00 89.50 76 ASN A O 1
ATOM 618 N N . ASN A 1 77 ? 6.221 -5.679 -0.583 1.00 87.06 77 ASN A N 1
ATOM 619 C CA . ASN A 1 77 ? 5.978 -5.543 -2.019 1.00 87.06 77 ASN A CA 1
ATOM 620 C C . ASN A 1 77 ? 6.673 -4.308 -2.607 1.00 87.06 77 ASN A C 1
ATOM 622 O O . ASN A 1 77 ? 7.223 -4.382 -3.702 1.00 87.06 77 ASN A O 1
ATOM 626 N N . LEU A 1 78 ? 6.695 -3.181 -1.886 1.00 86.06 78 LEU A N 1
ATOM 627 C CA . LEU A 1 78 ? 7.449 -1.994 -2.293 1.00 86.06 78 LEU A CA 1
ATOM 628 C C . LEU A 1 78 ? 8.953 -2.264 -2.361 1.00 86.06 78 LEU A C 1
ATOM 630 O O . LEU A 1 78 ? 9.579 -1.841 -3.328 1.00 86.06 78 LEU A O 1
ATOM 634 N N . ALA A 1 79 ? 9.524 -2.970 -1.382 1.00 87.56 79 ALA A N 1
ATOM 635 C CA . ALA A 1 79 ? 10.936 -3.343 -1.393 1.00 87.56 79 ALA A CA 1
ATOM 636 C C . ALA A 1 79 ? 11.272 -4.184 -2.631 1.00 87.56 79 ALA A C 1
ATOM 638 O O . ALA A 1 79 ? 12.210 -3.855 -3.353 1.00 87.56 79 ALA A O 1
ATOM 639 N N . VAL A 1 80 ? 10.431 -5.175 -2.944 1.00 85.56 80 VAL A N 1
ATOM 640 C CA . VAL A 1 80 ? 10.559 -5.994 -4.157 1.00 85.56 80 VAL A CA 1
ATOM 641 C C . VAL A 1 80 ? 10.477 -5.128 -5.417 1.00 85.56 80 VAL A C 1
ATOM 643 O O . VAL A 1 80 ? 11.318 -5.249 -6.300 1.00 85.56 80 VAL A O 1
ATOM 646 N N . VAL A 1 81 ? 9.503 -4.215 -5.514 1.00 83.44 81 VAL A N 1
ATOM 647 C CA . VAL A 1 81 ? 9.365 -3.332 -6.687 1.00 83.44 81 VAL A CA 1
ATOM 648 C C . VAL A 1 81 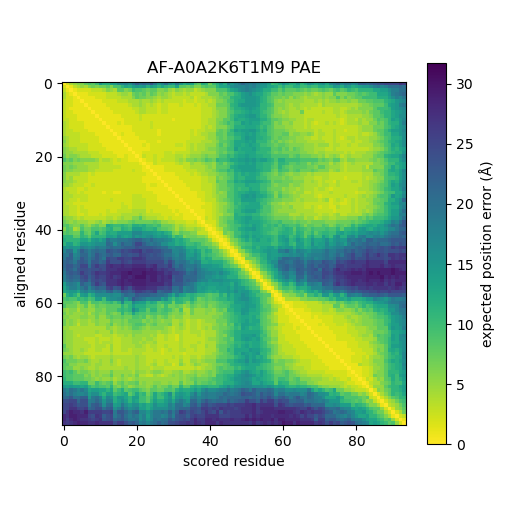? 10.580 -2.419 -6.854 1.00 83.44 81 VAL A C 1
ATOM 650 O O . VAL A 1 81 ? 11.004 -2.168 -7.979 1.00 83.44 81 VAL A O 1
ATOM 653 N N . VAL A 1 82 ? 11.138 -1.910 -5.756 1.00 80.00 82 VAL A N 1
ATOM 654 C CA . VAL A 1 82 ? 12.337 -1.065 -5.783 1.00 80.00 82 VAL A CA 1
ATOM 655 C C . VAL A 1 82 ? 13.559 -1.879 -6.208 1.00 80.00 82 VAL A C 1
ATOM 657 O O . VAL A 1 82 ? 14.312 -1.422 -7.062 1.00 80.00 82 VAL A O 1
ATOM 660 N N . GLU A 1 83 ? 13.727 -3.091 -5.686 1.00 79.56 83 GLU A N 1
ATOM 661 C CA . GLU A 1 83 ? 14.821 -3.997 -6.055 1.00 79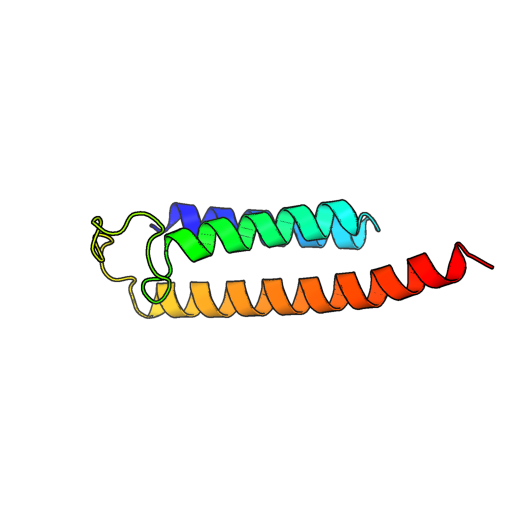.56 83 GLU A CA 1
ATOM 662 C C . GLU A 1 83 ? 14.771 -4.392 -7.543 1.00 79.56 83 GLU A C 1
ATOM 664 O O . GLU A 1 83 ? 15.765 -4.292 -8.267 1.00 79.56 83 GLU A O 1
ATOM 669 N N . GLN A 1 84 ? 13.586 -4.754 -8.038 1.00 71.75 84 GLN A N 1
ATOM 670 C CA . GLN A 1 84 ? 13.367 -5.108 -9.444 1.00 71.75 84 GLN A CA 1
ATOM 671 C C . GLN A 1 84 ? 13.490 -3.880 -10.360 1.00 71.75 84 GLN A C 1
ATOM 673 O O . GLN A 1 84 ? 14.150 -3.926 -11.395 1.00 71.75 84 GLN A O 1
ATOM 678 N N . GLY A 1 85 ? 12.938 -2.737 -9.945 1.00 65.81 85 GLY A N 1
ATOM 679 C CA . GLY A 1 85 ? 13.030 -1.480 -10.685 1.00 65.81 85 GLY A CA 1
ATOM 680 C C . GLY A 1 85 ? 14.458 -0.933 -10.794 1.00 65.81 85 GLY A C 1
ATOM 681 O O . GLY A 1 85 ? 14.792 -0.323 -11.807 1.00 65.81 85 GLY A O 1
ATOM 682 N N . LEU A 1 86 ? 15.320 -1.172 -9.797 1.00 58.91 86 LEU A N 1
ATOM 683 C CA . LEU A 1 86 ? 16.756 -0.861 -9.864 1.00 58.91 86 LEU A CA 1
ATOM 684 C C . LEU A 1 86 ? 17.482 -1.732 -10.900 1.00 58.91 86 LEU A C 1
ATOM 686 O O . LEU A 1 86 ? 18.389 -1.243 -11.578 1.00 58.91 86 LEU A O 1
ATOM 690 N N . SER A 1 87 ? 17.053 -2.985 -11.062 1.00 58.38 87 SER A N 1
ATOM 691 C CA . SER A 1 87 ? 17.580 -3.908 -12.077 1.00 58.38 87 SER A CA 1
ATOM 692 C C . SER A 1 87 ? 17.171 -3.489 -13.500 1.00 58.38 87 SER A C 1
ATOM 694 O O . SER A 1 87 ? 17.985 -3.520 -14.420 1.00 58.38 87 SER A O 1
ATOM 696 N N . ASP A 1 88 ? 15.946 -2.982 -13.681 1.00 56.22 88 ASP A N 1
ATOM 697 C CA . ASP A 1 88 ? 15.486 -2.419 -14.962 1.00 56.22 88 ASP A CA 1
ATOM 698 C C . ASP A 1 88 ? 16.132 -1.063 -15.303 1.00 56.22 88 ASP A C 1
ATOM 700 O O . ASP A 1 88 ? 16.349 -0.743 -16.476 1.00 56.22 88 ASP A O 1
ATOM 704 N N . PHE A 1 89 ? 16.452 -0.238 -14.298 1.00 51.84 89 PHE A N 1
ATOM 705 C CA . PHE A 1 89 ? 17.123 1.047 -14.521 1.00 51.84 89 PHE A CA 1
ATOM 706 C C . PHE A 1 89 ? 18.607 0.874 -14.867 1.00 51.84 89 PHE A C 1
ATOM 708 O O . PHE A 1 89 ? 19.149 1.676 -15.623 1.00 51.84 89 PHE A O 1
ATOM 715 N N . THR A 1 90 ? 19.257 -0.181 -14.368 1.00 49.88 90 THR A N 1
ATOM 716 C CA . THR A 1 90 ? 20.673 -0.462 -14.655 1.00 49.88 90 THR A CA 1
ATOM 717 C C . THR A 1 90 ? 20.914 -1.007 -16.067 1.00 49.88 90 THR A C 1
ATOM 719 O O . THR A 1 90 ? 21.974 -0.736 -16.622 1.00 49.88 90 THR A O 1
ATOM 722 N N . TRP A 1 91 ? 19.937 -1.652 -16.722 1.00 41.50 91 TRP A N 1
ATOM 723 C CA . TRP A 1 91 ? 20.067 -2.072 -18.133 1.00 41.50 91 TRP A CA 1
ATOM 724 C C . TRP A 1 91 ? 19.787 -0.956 -19.157 1.00 41.50 91 TRP A C 1
ATOM 726 O O . TRP A 1 91 ? 20.098 -1.084 -20.336 1.00 41.50 91 TRP A O 1
ATOM 736 N N . ARG A 1 92 ? 19.199 0.170 -18.739 1.00 49.53 92 ARG A N 1
ATOM 737 C CA . ARG A 1 92 ? 18.808 1.261 -19.650 1.00 49.53 92 ARG A CA 1
ATOM 738 C C . ARG A 1 92 ? 19.868 2.357 -19.819 1.00 49.53 92 ARG A C 1
ATOM 740 O O . ARG A 1 92 ? 19.611 3.333 -20.522 1.00 49.53 92 ARG A O 1
ATOM 747 N N . VAL A 1 93 ? 21.025 2.205 -19.170 1.00 51.41 93 VAL A N 1
ATOM 748 C CA . VAL A 1 93 ? 22.155 3.155 -19.200 1.00 51.41 93 VAL A CA 1
ATOM 749 C C . VAL A 1 93 ? 23.465 2.474 -19.642 1.00 51.41 93 VAL A C 1
ATOM 751 O O . VAL A 1 93 ? 24.550 2.975 -19.358 1.00 51.41 93 VAL A O 1
ATOM 754 N N . CYS A 1 94 ? 23.390 1.339 -20.341 1.00 42.38 94 CYS A N 1
ATOM 755 C CA . CYS A 1 94 ? 24.529 0.728 -21.035 1.00 42.38 94 CYS A CA 1
ATOM 756 C C . CYS A 1 94 ? 24.208 0.565 -22.520 1.00 42.38 94 CYS A C 1
ATOM 758 O O . CYS A 1 94 ? 23.079 0.124 -22.828 1.00 42.38 94 CYS A O 1
#

Sequence (94 aa):
MEKRLQEAQLYKEEGNQRYREGKYRDAVSRYHRALLQLRGLDPSLPSPIPNLGPQGPALTPEQENVLHTTQTDCYNNLAVVVEQGLSDFTWRVC

Radius of gyration: 15.69 Å; Cα contacts (8 Å, |Δi|>4): 67; chains: 1; bounding box: 39×28×41 Å

pLDDT: mean 74.88, std 14.88, range [41.5, 92.31]

Organism: Saimiri boliviensis boliviensis (NCBI:txid39432)